Protein AF-A0A7S4GFX6-F1 (afdb_monomer_lite)

Secondary structure (DSSP, 8-state):
-THHHHHHHHHH-HHHHHH-HHHHHHHHHT-TTS-TTT-PPPTTS----GGGGTTHHHHHHHHHHHH-HHHHHHHHTSSSHHHHHHHHHHHHHHHHHHHHHHHHHHHHHHHHHHTT-EETTEE---SSGGGHHHHHHHHHS-HHHHHHHHHHHHHHHHHHHHHHHHHHHHIIIIIIIIIII--

Sequence (183 aa):
GLWVPVAALHKIGMSALFAEPQYLQVLVQQSEVLNADTGTRELGVPSVPWHVLLTGLMLNNVYYWSTNQVIVQRALGSKSLAEGQKGVMMAGAMKIVTPLVLCLPGTLAVLMIKNRVLINGQPFQVQNPDEVYPELIKAVMPVWSLGFFSAVLLGSILSTFNSTLNSAATLFGVELYKIYLNP

Foldseek 3Di:
DLVLLVLLCVLVPVCCVVVPVVLVVCVVCPPQQANNVPRDGDPPPDDDPPVCCVPVVVVVVCCCQVPPQLNVCQLVVDPDVVRSVVVVVVVVVVVVCVCSVPVSQLVSLVSQQVVQRDQPNGGRDDDDSVCSNVSSCVRRDDPVCNVVVVVVVVVVVVVVVVSVVVSVCCCCVPVPCVPPPND

Structure (mmCIF, N/CA/C/O backbone):
data_AF-A0A7S4GFX6-F1
#
_entry.id   AF-A0A7S4GFX6-F1
#
loop_
_atom_site.group_PDB
_atom_site.id
_atom_site.type_symbol
_atom_site.label_atom_id
_atom_site.label_alt_id
_atom_site.label_comp_id
_atom_site.label_asym_id
_atom_site.label_entity_id
_atom_site.label_seq_id
_atom_site.pdbx_PDB_ins_code
_atom_site.Cartn_x
_atom_site.Cartn_y
_atom_site.Cartn_z
_atom_site.occupancy
_atom_site.B_iso_or_equiv
_atom_site.auth_seq_id
_atom_site.auth_comp_id
_atom_site.auth_asym_id
_atom_site.auth_atom_id
_atom_site.pdbx_PDB_model_num
ATOM 1 N N . GLY A 1 1 ? -2.010 -9.076 4.625 1.00 67.69 1 GLY A N 1
ATOM 2 C CA . GLY A 1 1 ? -2.822 -8.046 3.953 1.00 67.69 1 GLY A CA 1
ATOM 3 C C . GLY A 1 1 ? -4.245 -8.079 4.463 1.00 67.69 1 GLY A C 1
ATOM 4 O O . GLY A 1 1 ? -4.525 -7.430 5.455 1.00 67.69 1 GLY A O 1
ATOM 5 N N . LEU A 1 2 ? -5.110 -8.898 3.857 1.00 80.12 2 LEU A N 1
ATOM 6 C CA . LEU A 1 2 ? -6.547 -8.958 4.186 1.00 80.12 2 LEU A CA 1
ATOM 7 C C . LEU A 1 2 ? -6.879 -9.492 5.590 1.00 80.12 2 LEU A C 1
ATOM 9 O O . LEU A 1 2 ? -7.956 -9.221 6.106 1.00 80.12 2 LEU A O 1
ATOM 13 N N . TRP A 1 3 ? -5.953 -10.208 6.231 1.00 83.06 3 TRP A N 1
ATOM 14 C CA . TRP A 1 3 ? -6.151 -10.713 7.591 1.00 83.06 3 TRP A CA 1
ATOM 15 C C . TRP A 1 3 ? -6.291 -9.597 8.639 1.00 83.06 3 TRP A C 1
ATOM 17 O O . TRP A 1 3 ? -7.082 -9.740 9.560 1.00 83.06 3 TRP A O 1
ATOM 27 N N . VAL A 1 4 ? -5.584 -8.470 8.481 1.00 84.56 4 VAL A N 1
ATOM 28 C CA . VAL A 1 4 ? -5.640 -7.344 9.434 1.00 84.56 4 VAL A CA 1
ATOM 29 C C . VAL A 1 4 ? -7.055 -6.745 9.516 1.00 84.56 4 VAL A C 1
ATOM 31 O O . VAL A 1 4 ? -7.586 -6.683 10.625 1.00 84.56 4 VAL A O 1
ATOM 34 N N . PRO A 1 5 ? -7.722 -6.390 8.394 1.00 83.25 5 PRO A N 1
ATOM 35 C CA . PRO A 1 5 ? -9.127 -5.985 8.424 1.00 83.25 5 PRO A CA 1
ATOM 36 C C . PRO A 1 5 ? -10.052 -7.030 9.058 1.00 83.25 5 PRO A C 1
ATOM 38 O O . PRO A 1 5 ? -10.934 -6.679 9.834 1.00 83.25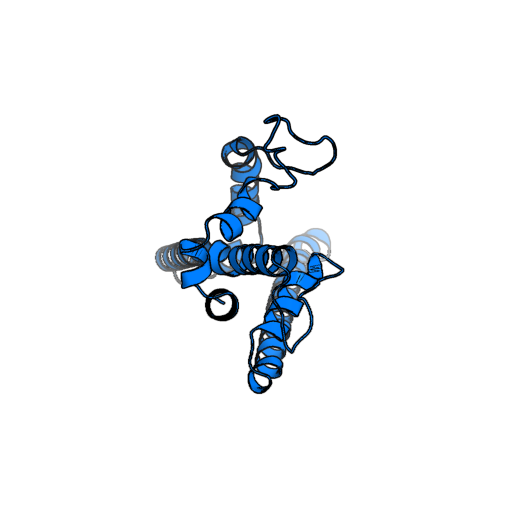 5 PRO A O 1
ATOM 41 N N . VAL A 1 6 ? -9.852 -8.317 8.759 1.00 84.88 6 VAL A N 1
ATOM 42 C CA . VAL A 1 6 ? -10.695 -9.400 9.296 1.00 84.88 6 VAL A CA 1
ATOM 43 C C . VAL A 1 6 ? -10.528 -9.537 10.811 1.00 84.88 6 VAL A C 1
ATOM 45 O O . VAL A 1 6 ? -11.518 -9.643 11.532 1.00 84.88 6 VAL A O 1
ATOM 48 N N . ALA A 1 7 ? -9.293 -9.488 11.311 1.00 83.69 7 ALA A N 1
ATOM 49 C CA . ALA A 1 7 ? -9.000 -9.549 12.739 1.00 83.69 7 ALA A CA 1
ATOM 50 C C . ALA A 1 7 ? -9.546 -8.319 13.482 1.00 83.69 7 ALA A C 1
ATOM 52 O O . ALA A 1 7 ? -10.128 -8.460 14.558 1.00 83.69 7 ALA A O 1
ATOM 53 N N . ALA A 1 8 ? -9.434 -7.130 12.882 1.00 81.94 8 ALA A N 1
ATOM 54 C CA . ALA A 1 8 ? -10.039 -5.907 13.406 1.00 81.94 8 ALA A CA 1
ATOM 55 C C . ALA A 1 8 ? -11.572 -6.015 13.480 1.00 81.94 8 ALA A C 1
ATOM 57 O O . ALA A 1 8 ? -12.156 -5.754 14.529 1.00 81.94 8 ALA A O 1
ATOM 58 N N . LEU A 1 9 ? -12.228 -6.493 12.417 1.00 83.25 9 LEU A N 1
ATOM 59 C CA . LEU A 1 9 ? -13.677 -6.738 12.408 1.00 83.25 9 LEU A CA 1
ATOM 60 C C . LEU A 1 9 ? -14.106 -7.760 13.465 1.00 83.25 9 LEU A C 1
ATOM 62 O O . LEU A 1 9 ? -15.160 -7.607 14.077 1.00 83.25 9 LEU A O 1
ATOM 66 N N . HIS A 1 10 ? -13.294 -8.789 13.707 1.00 82.88 10 HIS A N 1
ATOM 67 C CA . HIS A 1 10 ? -13.574 -9.764 14.756 1.00 82.88 10 HIS A CA 1
ATOM 68 C C . HIS A 1 10 ? -13.500 -9.140 16.158 1.00 82.88 10 HIS A C 1
ATOM 70 O O . HIS A 1 10 ? -14.341 -9.446 16.998 1.00 82.88 10 HIS A O 1
ATOM 76 N N . LYS A 1 11 ? -12.547 -8.228 16.402 1.00 78.94 11 LYS A N 1
ATOM 77 C CA . LYS A 1 11 ? -12.422 -7.487 17.671 1.00 78.94 11 LYS A CA 1
ATOM 78 C C . LYS A 1 11 ? -13.556 -6.486 17.902 1.00 78.94 11 LYS A C 1
ATOM 80 O O . LYS A 1 11 ? -13.974 -6.317 19.040 1.00 78.94 11 LYS A O 1
ATOM 85 N N . ILE A 1 12 ? -14.041 -5.844 16.842 1.00 75.31 12 ILE A N 1
ATOM 86 C CA . ILE A 1 12 ? -15.184 -4.916 16.894 1.00 75.31 12 ILE A CA 1
ATOM 87 C C . ILE A 1 12 ? -16.510 -5.683 17.037 1.00 75.31 12 ILE A C 1
ATOM 89 O O . ILE A 1 12 ? -17.468 -5.168 17.599 1.00 75.31 12 ILE A O 1
ATOM 93 N N . GLY A 1 13 ? -16.558 -6.927 16.556 1.00 75.25 13 GLY A N 1
ATOM 94 C CA . GLY A 1 13 ? -17.783 -7.707 16.448 1.00 75.25 13 GLY A CA 1
ATOM 95 C C . GLY A 1 13 ? -18.514 -7.357 15.156 1.00 75.25 13 GLY A C 1
ATOM 96 O O . GLY A 1 13 ? -19.259 -6.385 15.082 1.00 75.25 13 GLY A O 1
ATOM 97 N N . MET A 1 14 ? -18.332 -8.179 14.119 1.00 71.38 14 MET A N 1
ATOM 98 C CA . MET A 1 14 ? -18.962 -7.966 12.808 1.00 71.38 14 MET A CA 1
ATOM 99 C C . MET A 1 14 ? -20.492 -7.855 12.909 1.00 71.38 14 MET A C 1
ATOM 101 O O . MET A 1 14 ? -21.099 -7.069 12.191 1.00 71.38 14 MET A O 1
ATOM 105 N N . SER A 1 15 ? -21.110 -8.597 13.830 1.00 66.44 15 SER A N 1
ATOM 106 C CA . SER A 1 15 ? -22.544 -8.512 14.112 1.00 66.44 15 SER A CA 1
ATOM 107 C C . SER A 1 15 ? -22.948 -7.173 14.727 1.00 66.44 15 SER A C 1
ATOM 109 O O . SER A 1 15 ? -23.991 -6.655 14.354 1.00 66.44 15 SER A O 1
ATOM 111 N N . ALA A 1 16 ? -22.129 -6.583 15.604 1.00 67.88 16 ALA A N 1
ATOM 112 C CA . ALA A 1 16 ? -22.393 -5.268 16.192 1.00 67.88 16 ALA A CA 1
ATOM 113 C C . ALA A 1 16 ? -22.372 -4.163 15.124 1.00 67.88 16 ALA A C 1
ATOM 115 O O . ALA A 1 16 ? -23.204 -3.263 15.148 1.00 67.88 16 ALA A O 1
ATOM 116 N N . LEU A 1 17 ? -21.505 -4.301 14.114 1.00 69.44 17 LEU A N 1
ATOM 117 C CA . LEU A 1 17 ? -21.408 -3.369 12.988 1.00 69.44 17 LEU A CA 1
ATOM 118 C C . LEU A 1 17 ? -22.718 -3.238 12.188 1.00 69.44 17 LEU A C 1
ATOM 120 O O . LEU A 1 17 ? -23.017 -2.166 11.669 1.00 69.44 17 LEU A O 1
ATOM 124 N N . PHE A 1 18 ? -23.477 -4.334 12.068 1.00 70.75 18 PHE A N 1
ATOM 125 C CA . PHE A 1 18 ? -24.749 -4.377 11.335 1.00 70.75 18 PHE A CA 1
ATOM 126 C C . PHE A 1 18 ? -25.979 -4.312 12.249 1.00 70.75 18 PHE A C 1
ATOM 128 O O . PHE A 1 18 ? -27.048 -3.915 11.793 1.00 70.75 18 PHE A O 1
ATOM 135 N N . ALA A 1 19 ? -25.843 -4.697 13.520 1.00 68.88 19 ALA A N 1
ATOM 136 C CA . ALA A 1 19 ? -26.915 -4.636 14.509 1.00 68.88 19 ALA A CA 1
ATOM 137 C C . ALA A 1 19 ? -27.095 -3.227 15.091 1.00 68.88 19 ALA A C 1
ATOM 139 O O . ALA A 1 19 ? -28.211 -2.861 15.454 1.00 68.88 19 ALA A O 1
ATOM 140 N N . GLU A 1 20 ? -26.025 -2.431 15.152 1.00 69.31 20 GLU A N 1
ATOM 141 C CA . GLU A 1 20 ? -26.041 -1.082 15.712 1.00 69.31 20 GLU A CA 1
ATOM 142 C C . GLU A 1 20 ? -25.682 -0.051 14.630 1.00 69.31 20 GLU A C 1
ATOM 144 O O . GLU A 1 20 ? -24.504 0.225 14.388 1.00 69.31 20 GLU A O 1
ATOM 149 N N . PRO A 1 21 ? -26.685 0.588 13.992 1.00 68.00 21 PRO A N 1
ATOM 150 C CA . PRO A 1 21 ? -26.464 1.596 12.951 1.00 68.00 21 PRO A CA 1
ATOM 151 C C . PRO A 1 21 ? -25.556 2.750 13.396 1.00 68.00 21 PRO A C 1
ATOM 153 O O . PRO A 1 21 ? -24.905 3.380 12.567 1.00 68.00 21 PRO A O 1
ATOM 156 N N . GLN A 1 22 ? -25.487 3.005 14.706 1.00 67.62 22 GLN A N 1
ATOM 157 C CA . GLN A 1 22 ? -24.662 4.038 15.332 1.00 67.62 22 GLN A CA 1
ATOM 158 C C . GLN A 1 22 ? -23.162 3.836 15.072 1.00 67.62 22 GLN A C 1
ATOM 160 O O . GLN A 1 22 ? -22.456 4.821 14.866 1.00 67.62 22 GLN A O 1
ATOM 165 N N . TYR A 1 23 ? -22.679 2.590 14.969 1.00 68.56 23 TYR A N 1
ATOM 166 C CA . TYR A 1 23 ? -21.280 2.319 14.620 1.00 68.56 23 TYR A CA 1
ATOM 167 C C . TYR A 1 23 ? -20.943 2.871 13.229 1.00 68.56 23 TYR A C 1
ATOM 169 O O . TYR A 1 23 ? -19.927 3.535 13.041 1.00 68.56 23 TYR A O 1
ATOM 177 N N . LEU A 1 24 ? -21.810 2.648 12.243 1.00 71.06 24 LEU A N 1
ATOM 178 C CA . LEU A 1 24 ? -21.573 3.096 10.869 1.00 71.06 24 LEU A CA 1
ATOM 179 C C . LEU A 1 24 ? -21.905 4.578 10.657 1.00 71.06 24 LEU A C 1
ATOM 181 O O . LEU A 1 24 ? -21.281 5.225 9.816 1.00 71.06 24 LEU A O 1
ATOM 185 N N . GLN A 1 25 ? -22.832 5.139 11.439 1.00 66.94 25 GLN A N 1
ATOM 186 C CA . GLN A 1 25 ? -23.188 6.562 11.381 1.00 66.94 25 GLN A CA 1
ATOM 187 C C . GLN A 1 25 ? -21.987 7.473 11.643 1.00 66.94 25 GLN A C 1
ATOM 189 O O . GLN A 1 25 ? -21.870 8.515 11.006 1.00 66.94 25 GLN A O 1
ATOM 194 N N . VAL A 1 26 ? -21.039 7.042 12.476 1.00 63.72 26 VAL A N 1
ATOM 195 C CA . VAL A 1 26 ? -19.795 7.772 12.754 1.00 63.72 26 VAL A CA 1
ATOM 196 C C . VAL A 1 26 ? -18.933 7.993 11.498 1.00 63.72 26 VAL A C 1
ATOM 198 O O . VAL A 1 26 ? -18.235 9.005 11.400 1.00 63.72 26 VAL A O 1
ATOM 201 N N . LEU A 1 27 ? -18.991 7.079 10.522 1.00 67.62 27 LEU A N 1
ATOM 202 C CA . LEU A 1 27 ? -18.273 7.207 9.247 1.00 67.62 27 LEU A CA 1
ATOM 203 C C . LEU A 1 27 ? -18.978 8.161 8.269 1.00 67.62 27 LEU A C 1
ATOM 205 O O . LEU A 1 27 ? -18.326 8.729 7.396 1.00 67.62 27 LEU A O 1
ATOM 209 N N . VAL A 1 28 ? -20.294 8.336 8.418 1.00 62.69 28 VAL A N 1
ATOM 210 C CA . VAL A 1 28 ? -21.133 9.176 7.547 1.00 62.69 28 VAL A CA 1
ATOM 211 C C . VAL A 1 28 ? -21.244 10.605 8.083 1.00 62.69 28 VAL A C 1
ATOM 213 O O . VAL A 1 28 ? -21.144 11.555 7.315 1.00 62.69 28 VAL A O 1
ATOM 216 N N . GLN A 1 29 ? -21.420 10.771 9.396 1.00 55.56 29 GLN A N 1
ATOM 217 C CA . GLN A 1 29 ? -21.670 12.069 10.034 1.00 55.56 29 GLN A CA 1
ATOM 218 C C . GLN A 1 29 ? -20.420 12.933 10.206 1.00 55.56 29 GLN A C 1
ATOM 220 O O . GLN A 1 29 ? -20.529 14.147 10.330 1.00 55.56 29 GLN A O 1
ATOM 225 N N . GLN A 1 30 ? -19.233 12.328 10.235 1.00 55.03 30 GLN A N 1
ATOM 226 C CA . GLN A 1 30 ? -17.987 13.046 10.502 1.00 55.03 30 GLN A CA 1
ATOM 227 C C . GLN A 1 30 ? -16.874 12.648 9.537 1.00 55.03 30 GLN A C 1
ATOM 229 O O . GLN A 1 30 ? -15.7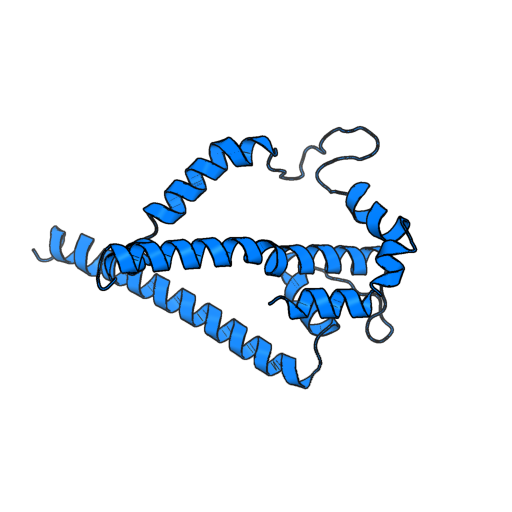27 12.452 9.949 1.00 55.03 30 GLN A O 1
ATOM 234 N N . SER A 1 31 ? -17.190 12.524 8.244 1.00 53.44 31 SER A N 1
ATOM 235 C CA . SER A 1 31 ? -16.125 12.663 7.255 1.00 53.44 31 SER A CA 1
ATOM 236 C C . SER A 1 31 ? -15.582 14.085 7.417 1.00 53.44 31 SER A C 1
ATOM 238 O O . SER A 1 31 ? -16.324 15.040 7.222 1.00 53.44 31 SER A O 1
ATOM 240 N N . GLU A 1 32 ? -14.314 14.247 7.795 1.00 51.69 32 GLU A N 1
ATOM 241 C CA . GLU A 1 32 ? -13.682 15.568 8.005 1.00 51.69 32 GLU A CA 1
ATOM 242 C C . GLU A 1 32 ? -13.774 16.476 6.756 1.00 51.69 32 GLU A C 1
ATOM 244 O O . GLU A 1 32 ? -13.507 17.667 6.796 1.00 51.69 32 GLU A O 1
ATOM 249 N N . VAL A 1 33 ? -14.190 15.912 5.621 1.00 50.62 33 VAL A N 1
ATOM 250 C CA . VAL A 1 33 ? -14.342 16.564 4.323 1.00 50.62 33 VAL A CA 1
ATOM 251 C C . VAL A 1 33 ? -15.758 17.106 4.057 1.00 50.62 33 VAL A C 1
ATOM 253 O O . VAL A 1 33 ? -15.905 18.054 3.279 1.00 50.62 33 VAL A O 1
ATOM 256 N N . LEU A 1 34 ? -16.801 16.515 4.649 1.00 43.59 34 LEU A N 1
ATOM 257 C CA . LEU A 1 34 ? -18.204 16.891 4.431 1.00 43.59 34 LEU A CA 1
ATOM 258 C C . LEU A 1 34 ? -18.890 17.074 5.780 1.00 43.59 34 LEU A C 1
ATOM 260 O O . LEU A 1 34 ? -19.098 16.102 6.506 1.00 43.59 34 LEU A O 1
ATOM 264 N N . ASN A 1 35 ? -19.277 18.312 6.084 1.00 48.56 35 ASN A N 1
ATOM 265 C CA . ASN A 1 35 ? -20.132 18.596 7.223 1.00 48.56 35 ASN A CA 1
ATOM 266 C C . ASN A 1 35 ? -21.528 18.017 6.931 1.00 48.56 35 ASN A C 1
ATOM 268 O O . ASN A 1 35 ? -22.215 18.464 6.007 1.00 48.56 35 ASN A O 1
ATOM 272 N N . ALA A 1 36 ? -21.910 16.975 7.671 1.00 47.88 36 ALA A N 1
ATOM 273 C CA . ALA A 1 36 ? -23.135 16.217 7.428 1.00 47.88 36 ALA A CA 1
ATOM 274 C C . ALA A 1 36 ? -24.418 17.029 7.683 1.00 47.88 36 ALA A C 1
ATOM 276 O O . ALA A 1 36 ? -25.465 16.674 7.144 1.00 47.88 36 ALA A O 1
ATOM 277 N N . ASP A 1 37 ? -24.327 18.133 8.430 1.00 48.78 37 ASP A N 1
ATOM 278 C CA . ASP A 1 37 ? -25.478 18.959 8.803 1.00 48.78 37 ASP A CA 1
ATOM 279 C C . ASP A 1 37 ? -25.742 20.098 7.802 1.00 48.78 37 ASP A C 1
ATOM 281 O O . ASP A 1 37 ? -26.876 20.552 7.654 1.00 48.78 37 ASP A O 1
ATOM 285 N N . THR A 1 38 ? -24.715 20.552 7.076 1.00 47.56 38 THR A N 1
ATOM 286 C CA . THR A 1 38 ? -24.816 21.679 6.127 1.00 47.56 38 THR A CA 1
ATOM 287 C C . THR A 1 38 ? -24.541 21.295 4.674 1.00 47.56 38 THR A C 1
ATOM 289 O O . THR A 1 38 ? -24.801 22.094 3.774 1.00 47.56 38 THR A O 1
ATOM 292 N N . GLY A 1 39 ? -23.981 20.108 4.415 1.00 50.59 39 GLY A N 1
ATOM 293 C CA . GLY A 1 39 ? -23.528 19.695 3.081 1.00 50.59 39 GLY A CA 1
ATOM 294 C C . GLY A 1 39 ? -22.379 20.550 2.527 1.00 50.59 39 GLY A C 1
ATOM 295 O O . GLY A 1 39 ? -22.033 20.437 1.349 1.00 50.59 39 GLY A O 1
ATOM 296 N N . THR A 1 40 ? -21.790 21.421 3.351 1.00 47.44 40 THR A N 1
ATOM 297 C CA . THR A 1 40 ? -20.703 22.325 2.969 1.00 47.44 40 THR A CA 1
ATOM 298 C C . THR A 1 40 ? -19.350 21.746 3.380 1.00 47.44 40 THR A C 1
ATOM 300 O O . THR A 1 40 ? -19.220 21.035 4.376 1.00 47.44 40 THR A O 1
ATOM 303 N N . ARG A 1 41 ? -18.322 22.014 2.568 1.00 53.00 41 ARG A N 1
ATOM 304 C CA . ARG A 1 41 ? -16.945 21.570 2.828 1.00 53.00 41 ARG A CA 1
ATOM 305 C C . ARG A 1 41 ? -16.303 22.511 3.841 1.00 53.00 41 ARG A C 1
ATOM 307 O O . ARG A 1 41 ? -16.387 23.727 3.666 1.00 53.00 41 ARG A O 1
ATOM 314 N N . GLU A 1 42 ? -15.637 21.967 4.853 1.00 56.81 42 GLU A N 1
ATOM 315 C CA . GLU A 1 42 ? -14.833 22.778 5.766 1.00 56.81 42 GLU A CA 1
ATOM 316 C C . GLU A 1 42 ? -13.590 23.317 5.038 1.00 56.81 42 GLU A C 1
ATOM 318 O O . GLU A 1 42 ? -12.793 22.569 4.462 1.00 56.81 42 GLU A O 1
ATOM 323 N N . LEU A 1 43 ? -13.438 24.644 5.025 1.00 46.34 43 LEU A N 1
ATOM 324 C CA . LEU A 1 43 ? -12.265 25.322 4.474 1.00 46.34 43 LEU A CA 1
ATOM 325 C C . LEU A 1 43 ? -11.049 25.016 5.356 1.00 46.34 43 LEU A C 1
ATOM 327 O O . LEU A 1 43 ? -10.958 25.503 6.476 1.00 46.34 43 LEU A O 1
ATOM 331 N N . GLY A 1 44 ? -10.113 24.220 4.835 1.00 52.59 44 GLY A N 1
ATOM 332 C CA . GLY A 1 44 ? -8.870 23.856 5.527 1.00 52.59 44 GLY A CA 1
ATOM 333 C C . GLY A 1 44 ? -8.587 22.356 5.553 1.00 52.59 44 GLY A C 1
ATOM 334 O O . GLY A 1 44 ? -7.438 21.972 5.755 1.00 52.59 44 GLY A O 1
ATOM 335 N N . VAL A 1 45 ? -9.584 21.511 5.265 1.00 56.00 45 VAL A N 1
ATOM 336 C CA . VAL A 1 45 ? -9.384 20.062 5.142 1.00 56.00 45 VAL A CA 1
ATOM 337 C C . VAL A 1 45 ? -9.086 19.720 3.676 1.00 56.00 45 VAL A C 1
ATOM 339 O O . VAL A 1 45 ? -9.972 19.871 2.819 1.00 56.00 45 VAL A O 1
ATOM 342 N N . PRO A 1 46 ? -7.850 19.293 3.335 1.00 52.81 46 PRO A N 1
ATOM 343 C CA . PRO A 1 46 ? -7.492 18.970 1.964 1.00 52.81 46 PRO A CA 1
ATOM 344 C C . PRO A 1 46 ? -8.332 17.785 1.500 1.00 52.81 46 PRO A C 1
ATOM 346 O O . PRO A 1 46 ? -8.140 16.640 1.897 1.00 52.81 46 PRO A O 1
ATOM 349 N N . SER A 1 47 ? -9.295 18.087 0.643 1.00 61.69 47 SER A N 1
ATOM 350 C CA . SER A 1 47 ? -10.213 17.111 0.093 1.00 61.69 47 SER A CA 1
ATOM 351 C C . SER A 1 47 ? -10.141 17.154 -1.417 1.00 61.69 47 SER A C 1
ATOM 353 O O . SER A 1 47 ? -10.326 18.200 -2.043 1.00 61.69 47 SER A O 1
ATOM 355 N N . VAL A 1 48 ? -9.874 16.003 -2.022 1.00 65.38 48 VAL A N 1
ATOM 356 C CA . VAL A 1 48 ? -9.869 15.876 -3.475 1.00 65.38 48 VAL A CA 1
ATOM 357 C C . VAL A 1 48 ? -11.322 15.706 -3.926 1.00 65.38 48 VAL A C 1
ATOM 359 O O . VAL A 1 48 ? -11.957 14.725 -3.537 1.00 65.38 48 VAL A O 1
ATOM 362 N N . PRO A 1 49 ? -11.890 16.644 -4.708 1.00 72.12 49 PRO A N 1
ATOM 363 C CA . PRO A 1 49 ? -13.234 16.476 -5.243 1.00 72.12 49 PRO A CA 1
ATOM 364 C C . PRO A 1 49 ? -13.328 15.191 -6.072 1.00 72.12 49 PRO A C 1
ATOM 366 O O . PRO A 1 49 ? -12.410 14.876 -6.826 1.00 72.12 49 PRO A O 1
ATOM 369 N N . TRP A 1 50 ? -14.452 14.478 -6.003 1.00 75.81 50 TRP A N 1
ATOM 370 C CA . TRP A 1 50 ? -14.584 13.181 -6.677 1.00 75.81 50 TRP A CA 1
ATOM 371 C C . TRP A 1 50 ? -14.360 13.261 -8.200 1.00 75.81 50 TRP A C 1
ATOM 373 O O . TRP A 1 50 ? -13.800 12.346 -8.789 1.00 75.81 50 TRP A O 1
ATOM 383 N N . HIS A 1 51 ? -14.723 14.372 -8.848 1.00 78.00 51 HIS A N 1
ATOM 384 C CA . HIS A 1 51 ? -14.509 14.561 -10.286 1.00 78.00 51 HIS A CA 1
ATOM 385 C C . HIS A 1 51 ? -13.020 14.676 -10.656 1.00 78.00 51 HIS A C 1
ATOM 387 O O . HIS A 1 51 ? -12.641 14.332 -11.774 1.00 78.00 51 HIS A O 1
ATOM 393 N N . VAL A 1 52 ? -12.154 15.088 -9.720 1.00 82.00 52 VAL A N 1
ATOM 394 C CA . VAL A 1 52 ? -10.694 15.117 -9.920 1.00 82.00 52 VAL A CA 1
ATOM 395 C C . VAL A 1 52 ? -10.122 13.704 -10.062 1.00 82.00 52 VAL A C 1
ATOM 397 O O . VAL A 1 52 ? -9.096 13.536 -10.723 1.00 82.00 52 VAL A O 1
ATOM 400 N N . LEU A 1 53 ? -10.813 12.680 -9.537 1.00 79.12 53 LEU A N 1
ATOM 401 C CA . LEU A 1 53 ? -10.473 11.272 -9.777 1.00 79.12 53 LEU A CA 1
ATOM 402 C C . LEU A 1 53 ? -10.462 10.947 -11.281 1.00 79.12 53 LEU A C 1
ATOM 404 O O . LEU A 1 53 ? -9.598 10.203 -11.738 1.00 79.12 53 LEU A O 1
ATOM 408 N N . LEU A 1 54 ? -11.398 11.526 -12.042 1.00 81.56 54 LEU A N 1
ATOM 409 C CA . LEU A 1 54 ? -11.584 11.258 -13.472 1.00 81.56 54 LEU A CA 1
ATOM 410 C C . LEU A 1 54 ? -10.774 12.186 -14.382 1.00 81.56 54 LEU A C 1
ATOM 412 O O . LEU A 1 54 ? -10.577 11.864 -15.548 1.00 81.56 54 LEU A O 1
ATOM 416 N N . THR A 1 55 ? -10.304 13.327 -13.874 1.00 85.44 55 THR A N 1
ATOM 417 C CA . THR A 1 55 ? -9.552 14.310 -14.664 1.00 85.44 55 THR A CA 1
ATOM 418 C C . THR A 1 55 ? -8.064 14.282 -14.312 1.00 85.44 55 THR A C 1
ATOM 420 O O . THR A 1 55 ? -7.282 13.571 -14.941 1.00 85.44 55 THR A O 1
ATOM 423 N N . GLY A 1 56 ? -7.654 15.021 -13.279 1.00 85.44 56 GLY A N 1
ATOM 424 C CA . GLY A 1 56 ? -6.247 15.190 -12.913 1.00 85.44 56 GLY A CA 1
ATOM 425 C C . GLY A 1 56 ? -5.586 13.897 -12.435 1.00 85.44 56 GLY A C 1
ATOM 426 O O . GLY A 1 56 ? -4.454 13.597 -12.815 1.00 85.44 56 GLY A O 1
ATOM 427 N N . LEU A 1 57 ? -6.296 13.085 -11.649 1.00 87.00 57 LEU A N 1
ATOM 428 C CA . LEU A 1 57 ? -5.748 11.823 -11.149 1.00 87.00 57 LEU A CA 1
ATOM 429 C C . LEU A 1 57 ? -5.648 10.750 -12.230 1.00 87.00 57 LEU A C 1
ATOM 431 O O . LEU A 1 57 ? -4.746 9.917 -12.149 1.00 87.00 57 LEU A O 1
ATOM 435 N N . MET A 1 58 ? -6.506 10.775 -13.253 1.00 88.38 58 MET A N 1
ATOM 436 C CA . MET A 1 58 ? -6.366 9.880 -14.402 1.00 88.38 58 MET A CA 1
ATOM 437 C C . MET A 1 58 ? -5.041 10.152 -15.125 1.00 88.38 58 MET A C 1
ATOM 439 O O . MET A 1 58 ? -4.257 9.226 -15.332 1.00 88.38 58 MET A O 1
ATOM 443 N N . LEU A 1 59 ? -4.749 11.422 -15.429 1.00 90.44 59 LEU A N 1
ATOM 444 C CA . LEU A 1 59 ? -3.487 11.824 -16.059 1.00 90.44 59 LEU A CA 1
ATOM 445 C C . LEU A 1 59 ? -2.278 11.480 -15.183 1.00 90.44 59 LEU A C 1
ATOM 447 O O . LEU A 1 59 ? -1.300 10.926 -15.682 1.00 90.44 59 LEU A O 1
ATOM 451 N N . ASN A 1 60 ? -2.366 11.729 -13.874 1.00 90.19 60 ASN A N 1
ATOM 452 C CA . ASN A 1 60 ? -1.311 11.359 -12.933 1.00 90.19 60 ASN A CA 1
ATOM 453 C C . ASN A 1 60 ? -1.050 9.843 -12.914 1.00 90.19 60 ASN A C 1
ATOM 455 O O . ASN A 1 60 ? 0.100 9.417 -12.862 1.00 90.19 60 ASN A O 1
ATOM 459 N N . ASN A 1 61 ? -2.099 9.018 -12.992 1.00 90.38 61 ASN A N 1
ATOM 460 C CA . ASN A 1 61 ? -1.942 7.567 -13.082 1.00 90.38 61 ASN A CA 1
ATOM 461 C C . ASN A 1 61 ? -1.267 7.164 -14.397 1.00 90.38 61 ASN A C 1
ATOM 463 O O . ASN A 1 61 ? -0.304 6.404 -14.364 1.00 90.38 61 ASN A O 1
ATOM 467 N N . VAL A 1 62 ? -1.720 7.684 -15.542 1.00 91.50 62 VAL A N 1
ATOM 468 C CA . VAL A 1 62 ? -1.087 7.386 -16.840 1.00 91.50 62 VAL A CA 1
ATOM 469 C C . VAL A 1 62 ? 0.391 7.767 -16.819 1.00 91.50 62 VAL A C 1
ATOM 471 O O . VAL A 1 62 ? 1.223 6.950 -17.212 1.00 91.50 62 VAL A O 1
ATOM 474 N N . TYR A 1 63 ? 0.722 8.953 -16.301 1.00 93.12 63 TYR A N 1
ATOM 475 C CA . TYR A 1 63 ? 2.102 9.381 -16.097 1.00 93.12 63 TYR A CA 1
ATOM 476 C C . TYR A 1 63 ? 2.859 8.376 -15.223 1.00 93.12 63 TYR A C 1
ATOM 478 O O . TYR A 1 63 ? 3.804 7.757 -15.700 1.00 93.12 63 TYR A O 1
ATOM 486 N N . TYR A 1 64 ? 2.401 8.128 -13.995 1.00 91.44 64 TYR A N 1
ATOM 487 C CA . TYR A 1 64 ? 3.082 7.242 -13.052 1.00 91.44 64 TYR A CA 1
ATOM 488 C C . TYR A 1 64 ? 3.343 5.843 -13.630 1.00 91.44 64 TYR A C 1
ATOM 490 O O . TYR A 1 64 ? 4.441 5.313 -13.488 1.00 91.44 64 TYR A O 1
ATOM 498 N N . TRP A 1 65 ? 2.361 5.236 -14.298 1.00 90.81 65 TRP A N 1
ATOM 499 C CA . TRP A 1 65 ? 2.490 3.873 -14.821 1.00 90.81 65 TRP A CA 1
ATOM 500 C C . TRP A 1 65 ? 3.292 3.785 -16.125 1.00 90.81 65 TRP A C 1
ATOM 502 O O . TRP A 1 65 ? 3.851 2.725 -16.404 1.00 90.81 65 TRP A O 1
ATOM 512 N N . SER A 1 66 ? 3.376 4.873 -16.896 1.00 90.94 66 SER A N 1
ATOM 513 C CA . SER A 1 66 ? 4.050 4.885 -18.205 1.00 90.94 66 SER A CA 1
ATOM 514 C C . SER A 1 66 ? 5.459 5.476 -18.165 1.00 90.94 66 SER A C 1
ATOM 516 O O . SER A 1 66 ? 6.239 5.209 -19.072 1.00 90.94 66 SER A O 1
ATOM 518 N N . THR A 1 67 ? 5.796 6.280 -17.152 1.00 89.25 67 THR A N 1
ATOM 519 C CA . THR A 1 67 ? 7.095 6.977 -17.064 1.00 89.25 67 THR A CA 1
ATOM 520 C C . THR A 1 67 ? 7.960 6.509 -15.900 1.00 89.25 67 THR A C 1
ATOM 522 O O . THR A 1 67 ? 9.149 6.821 -15.851 1.00 89.25 67 THR A O 1
ATOM 525 N N . ASN A 1 68 ? 7.411 5.736 -14.959 1.00 88.06 68 ASN A N 1
ATOM 526 C CA . ASN A 1 68 ? 8.203 5.203 -13.861 1.00 88.06 68 ASN A CA 1
ATOM 527 C C . ASN A 1 68 ? 9.148 4.109 -14.361 1.00 88.06 68 ASN A C 1
ATOM 529 O O . ASN A 1 68 ? 8.728 3.005 -14.722 1.00 88.06 68 ASN A O 1
ATOM 533 N N . GLN A 1 69 ? 10.442 4.411 -14.291 1.00 81.75 69 GLN A N 1
ATOM 534 C CA . GLN A 1 69 ? 11.494 3.564 -14.828 1.00 81.75 69 GLN A CA 1
ATOM 535 C C . GLN A 1 69 ? 11.509 2.152 -14.225 1.00 81.75 69 GLN A C 1
ATOM 537 O O . GLN A 1 69 ? 11.745 1.188 -14.948 1.00 81.75 69 GLN A O 1
ATOM 542 N N . VAL A 1 70 ? 11.168 1.984 -12.942 1.00 86.00 70 VAL A N 1
ATOM 543 C CA . VAL A 1 70 ? 11.089 0.654 -12.307 1.00 86.00 70 VAL A CA 1
ATOM 544 C C . VAL A 1 70 ? 9.992 -0.198 -12.958 1.00 86.00 70 VAL A C 1
ATOM 546 O O . VAL A 1 70 ? 10.165 -1.402 -13.157 1.00 86.00 70 VAL A O 1
ATOM 549 N N . ILE A 1 71 ? 8.848 0.411 -13.277 1.00 89.12 71 ILE A N 1
ATOM 550 C CA . ILE A 1 71 ? 7.687 -0.282 -13.848 1.00 89.12 71 ILE A CA 1
ATOM 551 C C . ILE A 1 71 ? 7.940 -0.595 -15.323 1.00 89.12 71 ILE A C 1
ATOM 553 O O . ILE A 1 71 ? 7.798 -1.746 -15.742 1.00 89.12 71 ILE A O 1
ATOM 557 N N . VAL A 1 72 ? 8.363 0.410 -16.092 1.00 89.81 72 VAL A N 1
ATOM 558 C CA . VAL A 1 72 ? 8.613 0.284 -17.534 1.00 89.81 72 VAL A CA 1
ATOM 559 C C . VAL A 1 72 ? 9.700 -0.753 -17.809 1.00 89.81 72 VAL A C 1
ATOM 561 O O . VAL A 1 72 ? 9.504 -1.633 -18.646 1.00 89.81 72 VAL A O 1
ATOM 564 N N . GLN A 1 73 ? 10.802 -0.741 -17.052 1.00 87.44 73 GLN A N 1
ATOM 565 C CA . GLN A 1 73 ? 11.877 -1.726 -17.217 1.00 87.44 73 GLN A CA 1
ATOM 566 C C . GLN A 1 73 ? 11.412 -3.160 -16.939 1.00 87.44 73 GLN A C 1
ATOM 568 O O . GLN A 1 73 ? 11.835 -4.082 -17.633 1.00 87.44 73 GLN A O 1
ATOM 573 N N . ARG A 1 74 ? 10.511 -3.374 -15.971 1.00 88.75 74 ARG A N 1
ATOM 574 C CA . ARG A 1 74 ? 9.943 -4.708 -15.700 1.00 88.75 74 ARG A CA 1
ATOM 575 C C . ARG A 1 74 ? 9.021 -5.187 -16.821 1.00 88.75 74 ARG A C 1
ATOM 577 O O . ARG A 1 74 ? 9.003 -6.380 -17.109 1.00 88.75 74 ARG A O 1
ATOM 584 N N . ALA A 1 75 ? 8.279 -4.281 -17.456 1.00 89.94 75 ALA A N 1
ATOM 585 C CA . ALA A 1 75 ? 7.438 -4.619 -18.602 1.00 89.94 75 ALA A CA 1
ATOM 586 C C . ALA A 1 75 ? 8.279 -4.928 -19.857 1.00 89.94 75 ALA A C 1
ATOM 588 O O . ALA A 1 75 ? 8.049 -5.942 -20.519 1.00 89.94 75 ALA A O 1
ATOM 589 N N . LEU A 1 76 ? 9.283 -4.095 -20.154 1.00 89.94 76 LEU A N 1
ATOM 590 C CA . LEU A 1 76 ? 10.163 -4.252 -21.320 1.00 89.94 76 LEU A CA 1
ATOM 591 C C . LEU A 1 76 ? 11.176 -5.394 -21.166 1.00 89.94 76 LEU A C 1
ATOM 593 O O . LEU A 1 76 ? 11.557 -6.004 -22.157 1.00 89.94 76 LEU A O 1
ATOM 597 N N . GLY A 1 77 ? 11.571 -5.729 -19.935 1.00 89.75 77 GLY A N 1
ATOM 598 C CA . GLY A 1 77 ? 12.441 -6.869 -19.626 1.00 89.75 77 GLY A CA 1
ATOM 599 C C . GLY A 1 77 ? 11.743 -8.233 -19.677 1.00 89.75 77 GLY A C 1
ATOM 600 O O . GLY A 1 77 ? 12.324 -9.239 -19.268 1.00 89.75 77 GLY A O 1
ATOM 601 N N . SER A 1 78 ? 10.486 -8.286 -20.125 1.00 91.50 78 SER A N 1
ATOM 602 C CA . SER A 1 78 ? 9.736 -9.533 -20.279 1.00 91.50 78 SER A CA 1
ATOM 603 C C . SER A 1 78 ? 10.228 -10.355 -21.478 1.00 91.50 78 SER A C 1
ATOM 605 O O . SER A 1 78 ? 10.782 -9.832 -22.441 1.00 91.50 78 SER A O 1
ATOM 607 N N . LYS A 1 79 ? 10.015 -11.679 -21.436 1.00 92.19 79 LYS A N 1
ATOM 608 C CA . LYS A 1 79 ? 10.483 -12.606 -22.489 1.00 92.19 79 LYS A CA 1
ATOM 609 C C . LYS A 1 79 ? 9.841 -12.352 -23.858 1.00 92.19 79 LYS A C 1
ATOM 611 O O . LYS A 1 79 ? 10.417 -12.703 -24.880 1.00 92.19 79 LYS A O 1
ATOM 616 N N . SER A 1 80 ? 8.619 -11.826 -23.874 1.00 95.19 80 SER A N 1
ATOM 617 C CA . SER A 1 80 ? 7.880 -11.457 -25.082 1.00 95.19 80 SER A CA 1
ATOM 618 C C . SER A 1 80 ? 6.829 -10.405 -24.738 1.00 95.19 80 SER A C 1
ATOM 620 O O . SER A 1 80 ? 6.401 -10.317 -23.586 1.00 95.19 80 SER A O 1
ATOM 622 N N . LEU A 1 81 ? 6.348 -9.667 -25.743 1.00 92.38 81 LEU A N 1
ATOM 623 C CA . LEU A 1 81 ? 5.278 -8.680 -25.564 1.00 92.38 81 LEU A CA 1
ATOM 624 C C . LEU A 1 81 ? 4.033 -9.287 -24.896 1.00 92.38 81 LEU A C 1
ATOM 626 O O . LEU A 1 81 ? 3.464 -8.681 -23.991 1.00 92.38 81 LEU A O 1
ATOM 630 N N . ALA A 1 82 ? 3.647 -10.502 -25.299 1.00 94.88 82 ALA A N 1
ATOM 631 C CA . ALA A 1 82 ? 2.497 -11.198 -24.731 1.00 94.88 82 ALA A CA 1
ATOM 632 C C . ALA A 1 82 ? 2.685 -11.504 -23.233 1.00 94.88 82 ALA A C 1
ATOM 634 O O . ALA A 1 82 ? 1.752 -11.347 -22.446 1.00 94.88 82 ALA A O 1
ATOM 635 N N . GLU A 1 83 ? 3.892 -11.898 -22.814 1.00 94.62 83 GLU A N 1
ATOM 636 C CA . GLU A 1 83 ? 4.200 -12.137 -21.397 1.00 94.62 83 GLU A CA 1
ATOM 637 C C . GLU A 1 83 ? 4.270 -10.829 -20.595 1.00 94.62 83 GLU A C 1
ATOM 639 O O . GLU A 1 83 ? 3.768 -10.770 -19.471 1.00 94.62 83 GLU A O 1
ATOM 644 N N . GLY A 1 84 ? 4.802 -9.755 -21.187 1.00 93.12 84 GLY A N 1
ATOM 645 C CA . GLY A 1 84 ? 4.771 -8.417 -20.593 1.00 93.12 84 GLY A CA 1
ATOM 646 C C . GLY A 1 84 ? 3.343 -7.924 -20.345 1.00 93.12 84 GLY A C 1
ATOM 647 O O . GLY A 1 84 ? 3.022 -7.488 -19.239 1.00 93.12 84 GLY A O 1
ATOM 648 N N . GLN A 1 85 ? 2.452 -8.071 -21.330 1.00 94.06 85 GLN A N 1
ATOM 649 C CA . GLN A 1 85 ? 1.037 -7.703 -21.204 1.00 94.06 85 GLN A CA 1
ATOM 650 C C . GLN A 1 85 ? 0.324 -8.507 -20.111 1.00 94.06 85 GLN A C 1
ATOM 652 O O . GLN A 1 85 ? -0.371 -7.917 -19.283 1.00 94.06 85 GLN A O 1
ATOM 657 N N . LYS A 1 86 ? 0.533 -9.831 -20.046 1.00 94.81 86 LYS A N 1
ATOM 658 C CA . LYS A 1 86 ? -0.007 -10.668 -18.958 1.00 94.81 86 LYS A CA 1
ATOM 659 C C . LYS A 1 86 ? 0.485 -10.201 -17.587 1.00 94.81 86 LYS A C 1
ATOM 661 O O . LYS A 1 86 ? -0.316 -10.103 -16.658 1.00 94.81 86 LYS A O 1
ATOM 666 N N . GLY A 1 87 ? 1.773 -9.873 -17.469 1.00 93.31 87 GLY A N 1
ATOM 667 C CA . GLY A 1 87 ? 2.359 -9.340 -16.239 1.00 93.31 87 GLY A CA 1
ATOM 668 C C . GLY A 1 87 ? 1.709 -8.025 -15.800 1.00 93.31 87 GLY A C 1
ATOM 669 O O . GLY A 1 87 ? 1.326 -7.884 -14.637 1.00 93.31 87 GLY A O 1
ATOM 670 N N . VAL A 1 88 ? 1.512 -7.090 -16.734 1.00 92.75 88 VAL A N 1
ATOM 671 C CA . VAL A 1 88 ? 0.842 -5.806 -16.464 1.00 92.75 88 VAL A CA 1
ATOM 672 C C . VAL A 1 88 ? -0.631 -6.009 -16.093 1.00 92.75 88 VAL A C 1
ATOM 674 O O . VAL A 1 88 ? -1.090 -5.412 -15.119 1.00 92.75 88 VAL A O 1
ATOM 677 N N . MET A 1 89 ? -1.368 -6.887 -16.786 1.00 94.19 89 MET A N 1
ATOM 678 C CA . MET A 1 89 ? -2.758 -7.206 -16.423 1.00 94.19 89 MET A CA 1
ATOM 679 C C . MET A 1 89 ? -2.859 -7.818 -15.022 1.00 94.19 89 MET A C 1
ATOM 681 O O . MET A 1 89 ? -3.729 -7.429 -14.245 1.00 94.19 89 MET A O 1
ATOM 685 N N . MET A 1 90 ? -1.952 -8.735 -14.669 1.00 94.19 90 MET A N 1
ATOM 686 C CA . MET A 1 90 ? -1.906 -9.333 -13.333 1.00 94.19 90 MET A CA 1
ATOM 687 C C . MET A 1 90 ? -1.607 -8.283 -12.254 1.00 94.19 90 MET A C 1
ATOM 689 O O . MET A 1 90 ? -2.252 -8.264 -11.204 1.00 94.19 90 MET A O 1
ATOM 693 N N . ALA A 1 91 ? -0.670 -7.367 -12.514 1.00 92.12 91 ALA A N 1
ATOM 694 C CA . ALA A 1 91 ? -0.392 -6.244 -11.620 1.00 92.12 91 ALA A CA 1
ATOM 695 C C . ALA A 1 91 ? -1.623 -5.334 -11.442 1.00 92.12 91 ALA A C 1
ATOM 697 O O . ALA A 1 91 ? -1.943 -4.948 -10.314 1.00 92.12 91 ALA A O 1
ATOM 698 N N . GLY A 1 92 ? -2.346 -5.048 -12.529 1.00 92.38 92 GLY A N 1
ATOM 699 C CA . GLY A 1 92 ? -3.608 -4.308 -12.502 1.00 92.38 92 GLY A CA 1
ATOM 700 C C . GLY A 1 92 ? -4.685 -5.007 -11.666 1.00 92.38 92 GLY A C 1
ATOM 701 O O . GLY A 1 92 ? -5.297 -4.378 -10.805 1.00 92.38 92 GLY A O 1
ATOM 702 N N . ALA A 1 93 ? -4.857 -6.320 -11.834 1.00 93.44 93 ALA A N 1
ATOM 703 C CA . ALA A 1 93 ? -5.802 -7.105 -11.040 1.00 93.44 93 ALA A CA 1
ATOM 704 C C . ALA A 1 93 ? -5.467 -7.064 -9.536 1.00 93.44 93 ALA A C 1
ATOM 706 O O . ALA A 1 93 ? -6.347 -6.836 -8.706 1.00 93.44 93 ALA A O 1
ATOM 707 N N . MET A 1 94 ? -4.187 -7.192 -9.168 1.00 90.75 94 MET A N 1
ATOM 708 C CA . MET A 1 94 ? -3.752 -7.070 -7.769 1.00 90.75 94 MET A CA 1
ATOM 709 C C . MET A 1 94 ? -3.985 -5.664 -7.190 1.00 90.75 94 MET A C 1
ATOM 711 O O . MET A 1 94 ? -4.279 -5.520 -5.997 1.00 90.75 94 MET A O 1
ATOM 715 N N . LYS A 1 95 ? -3.911 -4.612 -8.016 1.00 89.88 95 LYS A N 1
ATOM 716 C CA . LYS A 1 95 ? -4.202 -3.236 -7.585 1.00 89.88 95 LYS A CA 1
ATOM 717 C C . LYS A 1 95 ? -5.660 -3.036 -7.169 1.00 89.88 95 LYS A C 1
ATOM 719 O O . LYS A 1 95 ? -5.892 -2.252 -6.254 1.00 89.88 95 LYS A O 1
ATOM 724 N N . ILE A 1 96 ? -6.612 -3.790 -7.722 1.00 90.38 96 ILE A N 1
ATOM 725 C CA . ILE A 1 96 ? -8.033 -3.732 -7.318 1.00 90.38 96 ILE A CA 1
ATOM 726 C C . ILE A 1 96 ? -8.219 -4.158 -5.853 1.00 90.38 96 ILE A C 1
ATOM 728 O O . ILE A 1 96 ? -9.036 -3.591 -5.135 1.00 90.38 96 ILE A O 1
ATOM 732 N N . VAL A 1 97 ? -7.421 -5.116 -5.372 1.00 88.88 97 VAL A N 1
ATOM 733 C CA . VAL A 1 97 ? -7.475 -5.595 -3.977 1.00 88.88 97 VAL A CA 1
ATOM 734 C C . VAL A 1 97 ? -6.767 -4.632 -3.013 1.00 88.88 97 VAL A C 1
ATOM 736 O O . VAL A 1 97 ? -7.005 -4.654 -1.807 1.00 88.88 97 VAL A O 1
ATOM 739 N N . THR A 1 98 ? -5.902 -3.752 -3.522 1.00 88.31 98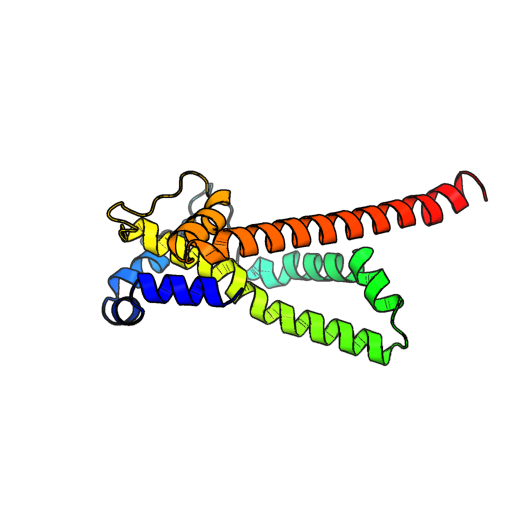 THR A N 1
ATOM 740 C CA . THR A 1 98 ? -5.045 -2.887 -2.696 1.00 88.31 98 THR A CA 1
ATOM 741 C C . THR A 1 98 ? -5.829 -1.942 -1.770 1.00 88.31 98 THR A C 1
ATOM 743 O O . THR A 1 98 ? -5.481 -1.891 -0.589 1.00 88.31 98 THR A O 1
ATOM 746 N N . PRO A 1 99 ? -6.904 -1.252 -2.207 1.00 85.44 99 PRO A N 1
ATOM 747 C CA . PRO A 1 99 ? -7.729 -0.441 -1.310 1.00 85.44 99 PRO A CA 1
ATOM 748 C C . PRO A 1 99 ? -8.320 -1.234 -0.140 1.00 85.44 99 PRO A C 1
ATOM 750 O O . PRO A 1 99 ? -8.383 -0.726 0.974 1.00 85.44 99 PRO A O 1
ATOM 753 N N . LEU A 1 100 ? -8.683 -2.505 -0.343 1.00 85.56 100 LEU A N 1
ATOM 754 C CA . LEU A 1 100 ? -9.198 -3.349 0.741 1.00 85.56 100 LEU A C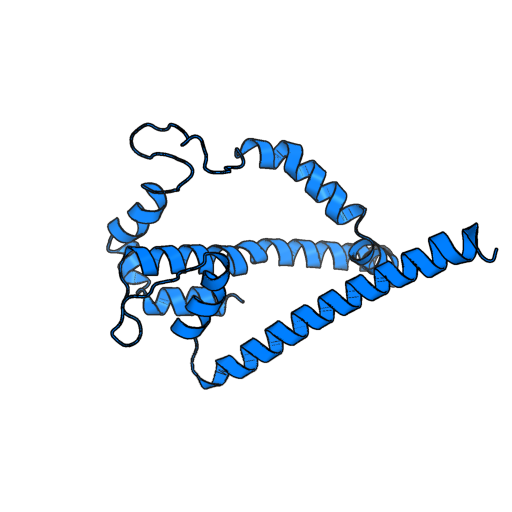A 1
ATOM 755 C C . LEU A 1 100 ? -8.125 -3.644 1.794 1.00 85.56 100 LEU A C 1
ATOM 757 O O . LEU A 1 100 ? -8.424 -3.797 2.972 1.00 85.56 100 LEU A O 1
ATOM 761 N N . VAL A 1 101 ? -6.862 -3.728 1.381 1.00 85.00 101 VAL A N 1
ATOM 762 C CA . VAL A 1 101 ? -5.745 -4.008 2.288 1.00 85.00 101 VAL A CA 1
ATOM 763 C C . VAL A 1 101 ? -5.223 -2.744 2.967 1.00 85.00 101 VAL A C 1
ATOM 765 O O . VAL A 1 101 ? -4.743 -2.845 4.089 1.00 85.00 101 VAL A O 1
ATOM 768 N N . LEU A 1 102 ? -5.299 -1.580 2.316 1.00 84.12 102 LEU A N 1
ATOM 769 C CA . LEU A 1 102 ? -4.724 -0.333 2.833 1.00 84.12 102 LEU A CA 1
ATOM 770 C C . LEU A 1 102 ? -5.760 0.601 3.466 1.00 84.12 102 LEU A C 1
ATOM 772 O O . LEU A 1 102 ? -5.507 1.149 4.534 1.00 84.12 102 LEU A O 1
ATOM 776 N N . CYS A 1 103 ? -6.927 0.772 2.845 1.00 84.38 103 CYS A N 1
ATOM 777 C CA . CYS A 1 103 ? -7.937 1.722 3.312 1.00 84.38 103 CYS A CA 1
ATOM 778 C C . CYS A 1 103 ? -8.804 1.131 4.428 1.00 84.38 103 CYS A C 1
ATOM 780 O O . CYS A 1 103 ? -9.019 1.799 5.435 1.00 84.38 103 CYS A O 1
ATOM 782 N N . LEU A 1 104 ? -9.255 -0.128 4.295 1.00 84.50 104 LEU A N 1
ATOM 783 C CA . LEU A 1 104 ? -10.131 -0.742 5.306 1.00 84.50 104 LEU A CA 1
ATOM 784 C C . LEU A 1 104 ? -9.526 -0.763 6.718 1.00 84.50 104 LEU A C 1
ATOM 786 O O . LEU A 1 104 ? -10.251 -0.416 7.647 1.00 84.50 104 LEU A O 1
ATOM 790 N N . PRO A 1 105 ? -8.242 -1.119 6.935 1.00 85.38 105 PRO A N 1
ATOM 791 C CA . PRO A 1 105 ? -7.652 -1.053 8.270 1.00 85.38 105 PRO A CA 1
ATOM 792 C C . PRO A 1 105 ? -7.714 0.354 8.866 1.00 85.38 105 PRO A C 1
ATOM 794 O O . PRO A 1 105 ? -8.093 0.502 10.020 1.00 85.38 105 PRO A O 1
ATOM 797 N N . GLY A 1 106 ? -7.410 1.388 8.076 1.00 83.38 106 GLY A N 1
ATOM 798 C CA . GLY A 1 106 ? -7.494 2.777 8.531 1.00 83.38 106 GLY A CA 1
ATOM 799 C C . GLY A 1 106 ? -8.916 3.158 8.944 1.00 83.38 106 GLY A C 1
ATOM 800 O O . GLY A 1 106 ? -9.123 3.688 10.033 1.00 83.38 106 GLY A O 1
ATOM 801 N N . THR A 1 107 ? -9.914 2.807 8.128 1.00 82.56 107 THR A N 1
ATOM 802 C CA . THR A 1 107 ? -11.328 3.050 8.453 1.00 82.56 107 THR A CA 1
ATOM 803 C C . THR A 1 107 ? -11.758 2.322 9.730 1.00 82.56 107 THR A C 1
ATOM 805 O O . THR A 1 107 ? -12.434 2.905 10.576 1.00 82.56 107 THR A O 1
ATOM 808 N N . LEU A 1 108 ? -11.338 1.066 9.907 1.00 84.31 108 LEU A N 1
ATOM 809 C CA . LEU A 1 108 ? -11.646 0.281 11.105 1.00 84.31 108 LEU A CA 1
ATOM 810 C C . LEU A 1 108 ? -10.944 0.831 12.350 1.00 84.31 108 LEU A C 1
ATOM 812 O O . LEU A 1 108 ? -11.549 0.862 13.416 1.00 84.31 108 LEU A O 1
ATOM 816 N N . ALA A 1 109 ? -9.711 1.315 12.226 1.00 84.50 109 ALA A N 1
ATOM 817 C CA . ALA A 1 109 ? -9.014 1.960 13.330 1.00 84.50 109 ALA A CA 1
ATOM 818 C C . ALA A 1 109 ? -9.733 3.240 13.783 1.00 84.50 109 ALA A C 1
ATOM 820 O O . ALA A 1 109 ? -9.951 3.417 14.979 1.00 84.50 109 ALA A O 1
ATOM 821 N N . VAL A 1 110 ? -10.181 4.089 12.850 1.00 80.69 110 VAL A N 1
ATOM 822 C CA . VAL A 1 110 ? -10.991 5.279 13.177 1.00 80.69 110 VAL A CA 1
ATOM 823 C C . VAL A 1 110 ? -12.281 4.878 13.894 1.00 80.69 110 VAL A C 1
ATOM 825 O O . VAL A 1 110 ? -12.644 5.486 14.902 1.00 80.69 110 VAL A O 1
ATOM 828 N N . LEU A 1 111 ? -12.944 3.822 13.421 1.00 81.56 111 LEU A N 1
ATOM 829 C CA . LEU A 1 111 ? -14.140 3.285 14.060 1.00 81.56 111 LEU A CA 1
ATOM 830 C C . LEU A 1 111 ? -13.861 2.807 15.497 1.00 81.56 111 LEU A C 1
ATOM 832 O O . LEU A 1 111 ? -14.654 3.073 16.399 1.00 81.56 111 LEU A O 1
ATOM 836 N N . MET A 1 112 ? -12.730 2.136 15.727 1.00 83.38 112 MET A N 1
ATOM 837 C CA . MET A 1 112 ? -12.316 1.676 17.057 1.00 83.38 112 MET A CA 1
ATOM 838 C C . MET A 1 112 ? -12.014 2.836 18.009 1.00 83.38 112 MET A C 1
ATOM 840 O O . MET A 1 112 ? -12.438 2.788 19.163 1.00 83.38 112 MET A O 1
ATOM 844 N N . ILE A 1 113 ? -11.331 3.880 17.526 1.00 83.75 113 ILE A N 1
ATOM 845 C CA . ILE A 1 113 ? -11.024 5.087 18.310 1.00 83.75 113 ILE A CA 1
ATOM 846 C C . ILE A 1 113 ? -12.323 5.785 18.721 1.00 83.75 113 ILE A C 1
ATOM 848 O O . ILE A 1 113 ? -12.541 6.068 19.901 1.00 83.75 113 ILE A O 1
ATOM 852 N N . LYS A 1 114 ? -13.215 6.034 17.756 1.00 79.94 114 LYS A N 1
ATOM 853 C CA . LYS A 1 114 ? -14.437 6.810 17.997 1.00 79.94 114 LYS A CA 1
ATOM 854 C C . LYS A 1 114 ? -15.449 6.071 18.877 1.00 79.94 114 LYS A C 1
ATOM 856 O O . LYS A 1 114 ? -16.046 6.696 19.748 1.00 79.94 114 LYS A O 1
ATOM 861 N N . ASN A 1 115 ? -15.567 4.749 18.737 1.00 78.94 115 ASN A N 1
ATOM 862 C CA . ASN A 1 115 ? -16.420 3.926 19.605 1.00 78.94 115 ASN A CA 1
ATOM 863 C C . ASN A 1 115 ? -15.739 3.507 20.922 1.00 78.94 115 ASN A C 1
ATOM 865 O O . ASN A 1 115 ? -16.303 2.715 21.674 1.00 78.94 115 ASN A O 1
ATOM 869 N N . ARG A 1 116 ? -14.533 4.022 21.219 1.00 80.06 116 ARG A N 1
ATOM 870 C CA . ARG A 1 116 ? -13.756 3.721 22.438 1.00 80.06 116 ARG A CA 1
ATOM 871 C C . ARG A 1 116 ? -13.603 2.219 22.700 1.00 80.06 116 ARG A C 1
ATOM 873 O O . ARG A 1 116 ? -13.682 1.766 23.844 1.00 80.06 116 ARG A O 1
ATOM 880 N N . VAL A 1 117 ? -13.369 1.452 21.636 1.00 81.19 117 VAL A N 1
ATOM 881 C CA . VAL A 1 117 ? -13.180 0.001 21.722 1.00 81.19 117 VAL A CA 1
ATOM 882 C C . VAL A 1 117 ? -11.999 -0.296 22.646 1.00 81.19 117 VAL A C 1
ATOM 884 O O . VAL A 1 117 ? -10.916 0.272 22.493 1.00 81.19 117 VAL A O 1
ATOM 887 N N . LEU A 1 118 ? -12.215 -1.184 23.618 1.00 82.81 118 LEU A N 1
ATOM 888 C CA . LEU A 1 118 ? -11.209 -1.540 24.612 1.00 82.81 118 LEU A CA 1
ATOM 889 C C . LEU A 1 118 ? -10.274 -2.627 24.074 1.00 82.81 118 LEU A C 1
ATOM 891 O O . LEU A 1 118 ? -10.705 -3.727 23.729 1.00 82.81 118 LEU A O 1
ATOM 895 N N . ILE A 1 119 ? -8.977 -2.340 24.073 1.00 82.56 119 ILE A N 1
ATOM 896 C CA . ILE A 1 119 ? -7.900 -3.283 23.778 1.00 82.56 119 ILE A CA 1
ATOM 897 C C . ILE A 1 119 ? -7.110 -3.486 25.066 1.00 82.56 119 ILE A C 1
ATOM 899 O O . ILE A 1 119 ? -6.575 -2.539 25.634 1.00 82.56 119 ILE A O 1
ATOM 903 N N . ASN A 1 120 ? -7.072 -4.724 25.565 1.00 80.25 120 ASN A N 1
ATOM 904 C CA . ASN A 1 120 ? -6.405 -5.078 26.826 1.00 80.25 120 ASN A CA 1
ATOM 905 C C . ASN A 1 120 ? -6.839 -4.201 28.024 1.00 80.25 120 ASN A C 1
ATOM 907 O O . ASN A 1 120 ? -6.036 -3.876 28.892 1.00 80.25 120 ASN A O 1
ATOM 911 N N . GLY A 1 121 ? -8.117 -3.803 28.061 1.00 80.81 121 GLY A N 1
ATOM 912 C CA . GLY A 1 121 ? -8.688 -2.984 29.136 1.00 80.81 121 GLY A CA 1
ATOM 913 C C . GLY A 1 121 ? -8.436 -1.477 29.018 1.00 80.81 121 GLY A C 1
ATOM 914 O O . GLY A 1 121 ? -8.791 -0.750 29.941 1.00 80.81 121 GLY A O 1
ATOM 915 N N . GLN A 1 122 ? -7.853 -0.996 27.916 1.00 84.31 122 GLN A N 1
ATOM 916 C CA . GLN A 1 122 ? -7.639 0.431 27.641 1.00 84.31 122 GLN A CA 1
ATOM 917 C C . GLN A 1 122 ? -8.312 0.838 26.322 1.00 84.31 122 GLN A C 1
ATOM 919 O O . GLN A 1 122 ? -8.361 0.025 25.398 1.00 84.31 122 GLN A O 1
ATOM 924 N N . PRO A 1 123 ? -8.844 2.067 26.196 1.00 85.06 123 PRO A N 1
ATOM 925 C CA . PRO A 1 123 ? -9.424 2.531 24.940 1.00 85.06 123 PRO A CA 1
ATOM 926 C C . PRO A 1 123 ? -8.346 2.630 23.859 1.00 85.06 123 PRO A C 1
ATOM 928 O O . PRO A 1 123 ? -7.268 3.174 24.096 1.00 85.06 123 PRO A O 1
ATOM 931 N N . PHE A 1 124 ? -8.644 2.123 22.664 1.00 86.62 124 PHE A N 1
ATOM 932 C CA . PHE A 1 124 ? -7.755 2.261 21.517 1.00 86.62 124 PHE A CA 1
ATOM 933 C C . PHE A 1 124 ? -7.639 3.739 21.120 1.00 86.62 124 PHE A C 1
ATOM 935 O O . PHE A 1 124 ? -8.632 4.381 20.779 1.00 86.62 124 PHE A O 1
ATOM 942 N N . GLN A 1 125 ? -6.426 4.282 21.190 1.00 85.9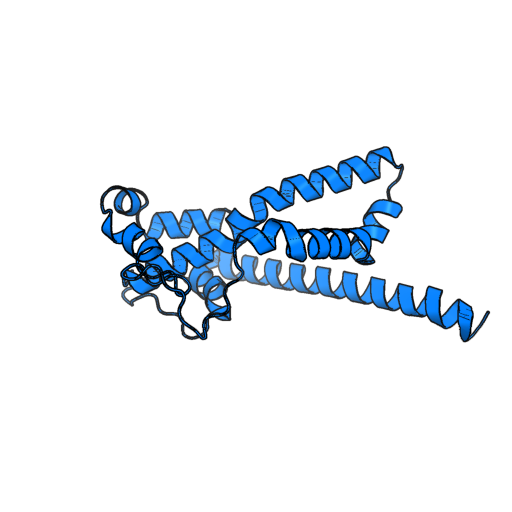4 125 GLN A N 1
ATOM 943 C CA . GLN A 1 125 ? -6.116 5.665 20.842 1.00 85.94 125 GLN A CA 1
ATOM 944 C C . GLN A 1 125 ? -4.811 5.707 20.056 1.00 85.94 125 GLN A C 1
ATOM 946 O O . GLN A 1 125 ? -3.889 4.942 20.330 1.00 85.94 125 GLN A O 1
ATOM 951 N N . VAL A 1 126 ? -4.739 6.619 19.092 1.00 85.69 126 VAL A N 1
ATOM 952 C CA . VAL A 1 126 ? -3.560 6.835 18.254 1.00 85.69 126 VAL A CA 1
ATOM 953 C C . VAL A 1 126 ? -3.270 8.331 18.241 1.00 85.69 126 VAL A C 1
ATOM 955 O O . VAL A 1 126 ? -4.186 9.125 18.041 1.00 85.69 126 VAL A O 1
ATOM 958 N N . GLN A 1 127 ? -2.014 8.708 18.485 1.00 80.62 127 GLN A N 1
ATOM 959 C CA . GLN A 1 127 ? -1.603 10.116 18.543 1.00 80.62 127 GLN A CA 1
ATOM 960 C C . GLN A 1 127 ? -1.346 10.682 17.144 1.00 80.62 127 GLN A C 1
ATOM 962 O O . GLN A 1 127 ? -1.824 11.766 16.823 1.00 80.62 127 GLN A O 1
ATOM 967 N N . ASN A 1 128 ? -0.633 9.925 16.304 1.00 81.31 128 ASN A N 1
ATOM 968 C CA . ASN A 1 128 ? -0.249 10.344 14.959 1.00 81.31 128 ASN A CA 1
ATOM 969 C C . ASN A 1 128 ? -1.012 9.547 13.887 1.00 81.31 128 ASN A C 1
ATOM 971 O O . ASN A 1 128 ? -1.008 8.315 13.935 1.00 81.31 128 ASN A O 1
ATOM 975 N N . PRO A 1 129 ? -1.602 10.200 12.867 1.00 77.44 129 PRO A N 1
ATOM 976 C CA . PRO A 1 129 ? -2.282 9.505 11.769 1.00 77.44 129 PRO A CA 1
ATOM 977 C C . PRO A 1 129 ? -1.412 8.458 11.051 1.00 77.44 129 PRO A C 1
ATOM 979 O O . PRO A 1 129 ? -1.912 7.406 10.653 1.00 77.44 129 PRO A O 1
ATOM 982 N N . ASP A 1 130 ? -0.102 8.696 10.948 1.00 81.19 130 ASP A N 1
ATOM 983 C CA . ASP A 1 130 ? 0.846 7.775 10.303 1.00 81.19 130 ASP A CA 1
ATOM 984 C C . ASP A 1 130 ? 1.082 6.480 11.107 1.00 81.19 130 ASP A C 1
ATOM 986 O O . ASP A 1 130 ? 1.496 5.456 10.559 1.00 81.19 130 ASP A O 1
ATOM 990 N N . GLU A 1 131 ? 0.773 6.488 12.406 1.00 86.19 131 GLU A N 1
ATOM 991 C CA . GLU A 1 131 ? 0.933 5.341 13.309 1.00 86.19 131 GLU A CA 1
ATOM 992 C C . GLU A 1 131 ? -0.319 4.459 13.383 1.00 86.19 131 GLU A C 1
ATOM 994 O O . GLU A 1 131 ? -0.274 3.367 13.954 1.00 86.19 131 GLU A O 1
ATOM 999 N N . VAL A 1 132 ? -1.424 4.874 12.757 1.00 87.50 132 VAL A N 1
ATOM 1000 C CA . VAL A 1 132 ? -2.717 4.173 12.811 1.00 87.50 132 VAL A CA 1
ATOM 1001 C C . VAL A 1 132 ? -2.590 2.711 12.392 1.00 87.50 132 VAL A C 1
ATOM 1003 O O . VAL A 1 132 ? -3.121 1.819 13.055 1.00 87.50 132 VAL A O 1
ATOM 1006 N N . TYR A 1 133 ? -1.872 2.446 11.300 1.00 86.81 133 TYR A N 1
ATOM 1007 C CA . TYR A 1 133 ? -1.719 1.086 10.791 1.00 86.81 133 TYR A CA 1
ATOM 1008 C C . TYR A 1 133 ? -0.823 0.211 11.693 1.00 86.81 133 TYR A C 1
ATOM 1010 O O . TYR A 1 133 ? -1.261 -0.884 12.060 1.00 86.81 133 TYR A O 1
ATOM 1018 N N . PRO A 1 134 ? 0.380 0.658 12.116 1.00 88.19 134 PRO A N 1
ATOM 1019 C CA . PRO A 1 134 ? 1.177 -0.041 13.128 1.00 88.19 134 PRO A CA 1
ATOM 1020 C C . PRO A 1 134 ? 0.445 -0.313 14.450 1.00 88.19 134 PRO A C 1
ATOM 1022 O O . PRO A 1 134 ? 0.522 -1.432 14.963 1.00 88.19 134 PRO A O 1
ATOM 1025 N N . GLU A 1 135 ? -0.272 0.669 14.999 1.00 89.50 135 GLU A N 1
ATOM 1026 C CA . GLU A 1 135 ? -0.981 0.520 16.276 1.00 89.50 135 GLU A CA 1
ATOM 1027 C C . GLU A 1 135 ? -2.167 -0.439 16.163 1.00 89.50 135 GLU A C 1
ATOM 1029 O O . GLU A 1 135 ? -2.348 -1.316 17.013 1.00 89.50 135 GLU A O 1
ATOM 1034 N N . LEU A 1 136 ? -2.924 -0.370 15.063 1.00 89.38 136 LEU A N 1
ATOM 1035 C CA . LEU A 1 136 ? -3.980 -1.343 14.796 1.00 89.38 136 LEU A CA 1
ATOM 1036 C C . LEU A 1 136 ? -3.411 -2.765 14.717 1.00 89.38 136 LEU A C 1
ATOM 1038 O O . LEU A 1 136 ? -3.987 -3.701 15.265 1.00 89.38 136 LEU A O 1
ATOM 1042 N N . ILE A 1 137 ? -2.262 -2.932 14.066 1.00 89.56 137 ILE A N 1
ATOM 1043 C CA . ILE A 1 137 ? -1.581 -4.221 13.952 1.00 89.56 137 ILE A CA 1
ATOM 1044 C C . ILE A 1 137 ? -1.213 -4.790 15.321 1.00 89.56 137 ILE A C 1
ATOM 1046 O O . ILE A 1 137 ? -1.511 -5.956 15.584 1.00 89.56 137 ILE A O 1
ATOM 1050 N N . LYS A 1 138 ? -0.636 -3.978 16.210 1.00 88.81 138 LYS A N 1
ATOM 1051 C CA . LYS A 1 138 ? -0.337 -4.397 17.587 1.00 88.81 138 LYS A CA 1
ATOM 1052 C C . LYS A 1 138 ? -1.600 -4.810 18.347 1.00 88.81 138 LYS A C 1
ATOM 1054 O O . LYS A 1 138 ? -1.551 -5.757 19.127 1.00 88.81 138 LYS A O 1
ATOM 1059 N N . ALA A 1 139 ? -2.721 -4.132 18.100 1.00 87.81 139 ALA A N 1
ATOM 1060 C CA . ALA A 1 139 ? -3.990 -4.407 18.768 1.00 87.81 139 ALA A CA 1
ATOM 1061 C C . ALA A 1 139 ? -4.671 -5.710 18.303 1.00 87.81 139 ALA A C 1
ATOM 1063 O O . ALA A 1 139 ? -5.350 -6.368 19.097 1.00 87.81 139 ALA A O 1
ATOM 1064 N N . VAL A 1 140 ? -4.523 -6.085 17.026 1.00 87.94 140 VAL A N 1
ATOM 1065 C CA . VAL A 1 140 ? -5.267 -7.215 16.433 1.00 87.94 140 VAL A CA 1
ATOM 1066 C C . VAL A 1 140 ? -4.437 -8.484 16.246 1.00 87.94 140 VAL A C 1
ATOM 1068 O O . VAL A 1 140 ? -5.008 -9.572 16.175 1.00 87.94 140 VAL A O 1
ATOM 1071 N N . MET A 1 141 ? -3.109 -8.376 16.156 1.00 87.50 141 MET A N 1
ATOM 1072 C CA . MET A 1 141 ? -2.231 -9.522 15.908 1.00 87.50 141 MET A CA 1
ATOM 1073 C C . MET A 1 141 ? -1.868 -10.279 17.188 1.00 87.50 141 MET A C 1
ATOM 1075 O O . MET A 1 141 ? -1.661 -9.666 18.235 1.00 87.50 141 MET A O 1
ATOM 1079 N N . PRO A 1 142 ? -1.691 -11.609 17.114 1.00 87.94 142 PRO A N 1
ATOM 1080 C CA . PRO A 1 142 ? -1.077 -12.352 18.200 1.00 87.94 142 PRO A CA 1
ATOM 1081 C C . PRO A 1 142 ? 0.420 -12.023 18.322 1.00 87.94 142 PRO A C 1
ATOM 1083 O O . PRO A 1 142 ? 1.114 -11.787 17.334 1.00 87.94 142 PRO A O 1
ATOM 1086 N N . VAL A 1 143 ? 0.942 -12.062 19.551 1.00 87.88 143 VAL A N 1
ATOM 1087 C CA . VAL A 1 143 ? 2.311 -11.614 19.878 1.00 87.88 143 VAL A CA 1
ATOM 1088 C C . VAL A 1 143 ? 3.385 -12.310 19.030 1.00 87.88 143 VAL A C 1
ATOM 1090 O O . VAL A 1 143 ? 4.326 -11.667 18.571 1.00 87.88 143 VAL A O 1
ATOM 1093 N N . TRP A 1 144 ? 3.222 -13.607 18.756 1.00 88.19 144 TRP A N 1
ATOM 1094 C CA . TRP A 1 144 ? 4.186 -14.396 17.984 1.00 88.19 144 TRP A CA 1
ATOM 1095 C C . TRP A 1 144 ? 4.314 -13.950 16.517 1.00 88.19 144 TRP A C 1
ATOM 1097 O O . TRP A 1 144 ? 5.383 -14.100 15.928 1.00 88.19 144 TRP A O 1
ATOM 1107 N N . SER A 1 145 ? 3.264 -13.376 15.915 1.00 90.75 145 SER A N 1
ATOM 1108 C CA . SER A 1 145 ? 3.291 -12.949 14.509 1.00 90.75 145 SER A CA 1
ATOM 1109 C C . SER A 1 145 ? 3.789 -11.517 14.323 1.00 90.75 145 SER A C 1
ATOM 1111 O O . SER A 1 145 ? 4.064 -11.117 13.191 1.00 90.75 145 SER A O 1
ATOM 1113 N N . LEU A 1 146 ? 3.930 -10.741 15.403 1.00 89.75 146 LEU A N 1
ATOM 1114 C CA . LEU A 1 146 ? 4.399 -9.353 15.335 1.00 89.75 146 LEU A CA 1
ATOM 1115 C C . LEU A 1 146 ? 5.829 -9.265 14.794 1.00 89.75 146 LEU A C 1
ATOM 1117 O O . LEU A 1 146 ? 6.096 -8.464 13.904 1.00 89.75 146 LEU A O 1
ATOM 1121 N N . GLY A 1 147 ? 6.732 -10.130 15.269 1.00 91.00 147 GLY A N 1
ATOM 1122 C CA . GLY A 1 147 ? 8.112 -10.180 14.774 1.00 91.00 147 GLY A CA 1
ATOM 1123 C C . GLY A 1 147 ? 8.188 -10.556 13.291 1.00 91.00 147 GLY A C 1
ATOM 1124 O O . GLY A 1 147 ? 8.901 -9.912 12.523 1.00 91.00 147 GLY A O 1
ATOM 1125 N N . PHE A 1 148 ? 7.387 -11.540 12.869 1.00 91.56 148 PHE A N 1
ATOM 1126 C CA . PHE A 1 148 ? 7.272 -11.924 11.461 1.00 91.56 148 PHE A CA 1
ATOM 1127 C C . PHE A 1 148 ? 6.760 -10.765 10.599 1.00 91.56 148 PHE A C 1
ATOM 1129 O O . PHE A 1 148 ? 7.331 -10.473 9.550 1.00 91.56 148 PHE A O 1
ATOM 1136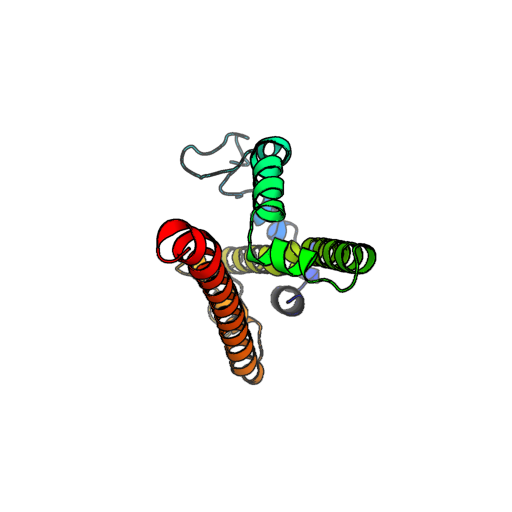 N N . PHE A 1 149 ? 5.718 -10.066 11.052 1.00 90.31 149 PHE A N 1
ATOM 1137 C CA . PHE A 1 149 ? 5.190 -8.908 10.341 1.00 90.31 149 PHE A CA 1
ATOM 1138 C C . PHE A 1 149 ? 6.237 -7.799 10.189 1.00 90.31 149 PHE A C 1
ATOM 1140 O O . PHE A 1 149 ? 6.427 -7.291 9.083 1.00 90.31 149 PHE A O 1
ATOM 1147 N N . SER A 1 150 ? 6.955 -7.464 11.265 1.00 90.19 150 SER A N 1
ATOM 1148 C CA . SER A 1 150 ? 8.035 -6.473 11.229 1.00 90.19 150 SER A CA 1
ATOM 1149 C C . SER A 1 150 ? 9.139 -6.867 10.245 1.00 90.19 150 SER A C 1
ATOM 1151 O O . SER A 1 150 ? 9.604 -6.023 9.480 1.00 90.19 150 SER A O 1
ATOM 1153 N N . ALA A 1 151 ? 9.513 -8.149 10.196 1.00 93.62 151 ALA A N 1
ATOM 1154 C CA . ALA A 1 151 ? 10.488 -8.653 9.230 1.00 93.62 151 ALA A CA 1
ATOM 1155 C C . ALA A 1 151 ? 9.995 -8.513 7.778 1.00 93.62 151 ALA A C 1
ATOM 1157 O O . ALA A 1 151 ? 10.740 -8.043 6.918 1.00 93.62 151 ALA A O 1
ATOM 1158 N N . VAL A 1 152 ? 8.731 -8.856 7.503 1.00 92.19 152 VAL A N 1
ATOM 1159 C CA . VAL A 1 152 ? 8.120 -8.690 6.171 1.00 92.19 152 VAL A CA 1
ATOM 1160 C C . VAL A 1 152 ? 8.056 -7.215 5.764 1.00 92.19 152 VAL A C 1
ATOM 1162 O O . VAL A 1 152 ? 8.347 -6.887 4.611 1.00 92.19 152 VAL A O 1
ATOM 1165 N N . LEU A 1 153 ? 7.706 -6.319 6.690 1.00 91.38 153 LEU A N 1
ATOM 1166 C CA . LEU A 1 153 ? 7.654 -4.877 6.445 1.00 91.38 153 LEU A CA 1
ATOM 1167 C C . LEU A 1 153 ? 9.043 -4.330 6.090 1.00 91.38 153 LEU A C 1
ATOM 1169 O O . LEU A 1 153 ? 9.201 -3.700 5.045 1.00 91.38 153 LEU A O 1
ATOM 1173 N N . LEU A 1 154 ? 10.056 -4.634 6.907 1.00 94.00 154 LEU A N 1
ATOM 1174 C CA . LEU A 1 154 ? 11.439 -4.230 6.645 1.00 94.00 154 LEU A CA 1
ATOM 1175 C C . LEU A 1 154 ? 11.955 -4.798 5.319 1.00 94.00 154 LEU A C 1
ATOM 1177 O O . LEU A 1 154 ? 12.530 -4.061 4.519 1.00 94.00 154 LEU A O 1
ATOM 1181 N N . GLY A 1 155 ? 11.689 -6.076 5.040 1.00 95.94 155 GLY A N 1
ATOM 1182 C CA . GLY A 1 155 ? 12.047 -6.702 3.766 1.00 95.94 155 GLY A CA 1
ATOM 1183 C C . GLY A 1 155 ? 11.390 -6.014 2.566 1.00 95.94 155 GLY A C 1
ATOM 1184 O O . GLY A 1 155 ? 12.044 -5.777 1.550 1.00 95.94 155 GLY A O 1
ATOM 1185 N N . SER A 1 156 ? 10.121 -5.619 2.693 1.00 91.38 156 SER A N 1
ATOM 1186 C CA . SER A 1 156 ? 9.388 -4.899 1.642 1.00 91.38 156 SER A CA 1
ATOM 1187 C C . SER A 1 156 ? 9.955 -3.495 1.396 1.00 91.38 156 SER A C 1
ATOM 1189 O O . SER A 1 156 ? 10.083 -3.069 0.242 1.00 91.38 156 SER A O 1
ATOM 1191 N N . ILE A 1 157 ? 10.345 -2.792 2.466 1.00 93.69 157 ILE A N 1
ATOM 1192 C CA . ILE A 1 157 ? 11.001 -1.478 2.387 1.00 93.69 157 ILE A CA 1
ATOM 1193 C C . ILE A 1 157 ? 12.349 -1.613 1.674 1.00 93.69 157 ILE A C 1
ATOM 1195 O O . ILE A 1 157 ? 12.587 -0.914 0.689 1.00 93.69 157 ILE A O 1
ATOM 1199 N N . LEU A 1 158 ? 13.192 -2.559 2.099 1.00 95.56 158 LEU A N 1
ATOM 1200 C CA . LEU A 1 158 ? 14.500 -2.806 1.484 1.00 95.56 158 LEU A CA 1
ATOM 1201 C C . LEU A 1 158 ? 14.377 -3.223 0.013 1.00 95.56 158 LEU A C 1
ATOM 1203 O O . LEU A 1 158 ? 15.136 -2.746 -0.827 1.00 95.56 158 LEU A O 1
ATOM 1207 N N . SER A 1 159 ? 13.387 -4.047 -0.337 1.00 92.44 159 SER A N 1
ATOM 1208 C CA . SER A 1 159 ? 13.120 -4.426 -1.730 1.00 92.44 159 SER A CA 1
ATOM 1209 C C . SER A 1 159 ? 12.766 -3.219 -2.607 1.00 92.44 159 SER A C 1
ATOM 1211 O O . SER A 1 159 ? 13.200 -3.132 -3.761 1.00 92.44 159 SER A O 1
ATOM 1213 N N . THR A 1 160 ? 11.959 -2.294 -2.082 1.00 90.12 160 THR A N 1
ATOM 1214 C CA . THR A 1 160 ? 11.573 -1.072 -2.804 1.00 90.12 160 THR A CA 1
ATOM 1215 C C . THR A 1 160 ? 12.766 -0.134 -2.935 1.00 90.12 160 THR A C 1
ATOM 1217 O O . THR A 1 160 ? 13.056 0.335 -4.032 1.00 90.12 160 THR A O 1
ATOM 1220 N N . PHE A 1 161 ? 13.510 0.058 -1.846 1.00 93.38 161 PHE A N 1
ATOM 1221 C CA . PHE A 1 161 ? 14.725 0.864 -1.815 1.00 93.38 161 PHE A CA 1
ATOM 1222 C C . PHE A 1 161 ? 15.761 0.381 -2.838 1.00 93.38 161 PHE A C 1
ATOM 1224 O O . PHE A 1 161 ? 16.225 1.167 -3.662 1.00 93.38 161 PHE A O 1
ATOM 1231 N N . ASN A 1 162 ? 16.037 -0.925 -2.871 1.00 92.31 162 ASN A N 1
ATOM 1232 C CA . ASN A 1 162 ? 16.956 -1.529 -3.837 1.00 92.31 162 ASN A CA 1
ATOM 1233 C C . ASN A 1 162 ? 16.483 -1.348 -5.286 1.00 92.31 162 ASN A C 1
ATOM 1235 O O . ASN A 1 162 ? 17.295 -1.080 -6.170 1.00 92.31 162 ASN A O 1
ATOM 1239 N N . SER A 1 163 ? 15.175 -1.457 -5.540 1.00 87.50 163 SER A N 1
ATOM 1240 C CA . SER A 1 163 ? 14.616 -1.236 -6.882 1.00 87.50 163 SER A CA 1
ATOM 1241 C C . SER A 1 163 ? 14.802 0.216 -7.336 1.00 87.50 163 SER A C 1
ATOM 1243 O O . SER A 1 163 ? 15.231 0.452 -8.464 1.00 87.50 163 SER A O 1
ATOM 1245 N N . THR A 1 164 ? 14.536 1.182 -6.453 1.00 88.94 164 THR A N 1
ATOM 1246 C CA . THR A 1 164 ? 14.723 2.612 -6.738 1.00 88.94 164 THR A CA 1
ATOM 1247 C C . THR A 1 164 ? 16.193 2.953 -6.963 1.00 88.94 164 THR A C 1
ATOM 1249 O O . THR A 1 164 ? 16.512 3.637 -7.935 1.00 88.94 164 THR A O 1
ATOM 1252 N N . LEU A 1 165 ? 17.097 2.437 -6.121 1.00 93.19 165 LEU A N 1
ATOM 1253 C CA . LEU A 1 165 ? 18.540 2.614 -6.300 1.00 93.19 165 LEU A CA 1
ATOM 1254 C C . LEU A 1 165 ? 19.022 2.053 -7.638 1.00 93.19 165 LEU A C 1
ATOM 1256 O O . LEU A 1 165 ? 19.773 2.722 -8.342 1.00 93.19 165 LEU A O 1
ATOM 1260 N N . ASN A 1 166 ? 18.561 0.861 -8.023 1.00 91.62 166 ASN A N 1
ATOM 1261 C CA . ASN A 1 166 ? 18.924 0.265 -9.306 1.00 91.62 166 ASN A CA 1
ATOM 1262 C C . ASN A 1 166 ? 18.448 1.113 -10.498 1.00 91.62 166 ASN A C 1
ATOM 1264 O O . ASN A 1 166 ? 19.195 1.318 -11.459 1.00 91.62 166 ASN A O 1
ATOM 1268 N N . SER A 1 167 ? 17.226 1.649 -10.440 1.00 88.62 167 SER A N 1
ATOM 1269 C CA . SER A 1 167 ? 16.726 2.539 -11.492 1.00 88.62 167 SER A CA 1
ATOM 1270 C C . SER A 1 167 ? 17.486 3.867 -11.541 1.00 88.62 167 SER A C 1
ATOM 1272 O O . SER A 1 167 ? 17.815 4.315 -12.637 1.00 88.62 167 SER A O 1
ATOM 1274 N N . ALA A 1 168 ? 17.841 4.453 -10.393 1.00 90.50 168 ALA A N 1
ATOM 1275 C CA . ALA A 1 168 ? 18.668 5.661 -10.336 1.00 90.50 168 ALA A CA 1
ATOM 1276 C C . ALA A 1 168 ? 20.084 5.419 -10.892 1.00 90.50 168 ALA A C 1
ATOM 1278 O O . ALA A 1 168 ? 20.586 6.222 -11.677 1.00 90.50 168 ALA A O 1
ATOM 1279 N N . ALA A 1 169 ? 20.703 4.285 -10.549 1.00 91.12 169 ALA A N 1
ATOM 1280 C CA . ALA A 1 169 ? 22.011 3.893 -11.068 1.00 91.12 169 ALA A CA 1
ATOM 1281 C C . ALA A 1 169 ? 21.982 3.653 -12.584 1.00 91.12 169 ALA A C 1
ATOM 1283 O O . ALA A 1 169 ? 22.911 4.049 -13.282 1.00 91.12 169 ALA A O 1
ATOM 1284 N N . THR A 1 170 ? 20.907 3.055 -13.108 1.00 88.62 170 THR A N 1
ATOM 1285 C CA . THR A 1 170 ? 20.736 2.853 -14.557 1.00 88.62 170 THR A CA 1
ATOM 1286 C C . THR A 1 170 ? 20.565 4.183 -15.285 1.00 88.62 170 THR A C 1
ATOM 1288 O O . THR A 1 170 ? 21.234 4.408 -16.291 1.00 88.62 170 THR A O 1
ATOM 1291 N N . LEU A 1 171 ? 19.718 5.073 -14.754 1.00 88.12 171 LEU A N 1
ATOM 1292 C CA . LEU A 1 171 ? 19.523 6.420 -15.292 1.00 88.12 171 LEU A CA 1
ATOM 1293 C C . LEU A 1 171 ? 20.861 7.169 -15.355 1.00 88.12 171 LEU A C 1
ATOM 1295 O O . LEU A 1 171 ? 21.251 7.668 -16.405 1.00 88.12 171 LEU A O 1
ATOM 1299 N N . PHE A 1 172 ? 21.615 7.177 -14.256 1.00 91.50 172 PHE A N 1
ATOM 1300 C CA . PHE A 1 172 ? 22.914 7.838 -14.223 1.00 91.50 172 PHE A CA 1
ATOM 1301 C C . PHE A 1 172 ? 23.938 7.170 -15.152 1.00 91.50 172 PHE A C 1
ATOM 1303 O O . PHE A 1 172 ? 24.582 7.845 -15.947 1.00 91.50 172 PHE A O 1
ATOM 1310 N N . GLY A 1 173 ? 24.098 5.849 -15.079 1.00 91.50 173 GLY A N 1
ATOM 1311 C CA . GLY A 1 173 ? 25.143 5.134 -15.811 1.00 91.50 173 GLY A CA 1
ATOM 1312 C C . GLY A 1 173 ? 24.926 5.103 -17.325 1.00 91.50 173 GLY A C 1
ATOM 1313 O O . GLY A 1 173 ? 25.882 5.237 -18.087 1.00 91.50 173 GLY A O 1
ATOM 1314 N N . VAL A 1 174 ? 23.683 4.923 -17.772 1.00 88.19 174 VAL A N 1
ATOM 1315 C CA . VAL A 1 174 ? 23.360 4.793 -19.200 1.00 88.19 174 VAL A CA 1
ATOM 1316 C C . VAL A 1 174 ? 23.009 6.140 -19.814 1.00 88.19 174 VAL A C 1
ATOM 1318 O O . VAL A 1 174 ? 23.527 6.452 -20.880 1.00 88.19 174 VAL A O 1
ATOM 1321 N N . GLU A 1 175 ? 22.163 6.938 -19.162 1.00 86.88 175 GLU A N 1
ATOM 1322 C CA . GLU A 1 175 ? 21.622 8.153 -19.786 1.00 86.88 175 GLU A CA 1
ATOM 1323 C C . GLU A 1 175 ? 22.473 9.399 -19.523 1.00 86.88 175 GLU A C 1
ATOM 1325 O O . GLU A 1 175 ? 22.490 10.304 -20.350 1.00 86.88 175 GLU A O 1
ATOM 1330 N N . LEU A 1 176 ? 23.223 9.456 -18.416 1.00 90.25 176 LEU A N 1
ATOM 1331 C CA . LEU A 1 176 ? 24.116 10.587 -18.136 1.00 90.25 176 LEU A CA 1
ATOM 1332 C C . LEU A 1 176 ? 25.574 10.261 -18.459 1.00 90.25 176 LEU A C 1
ATOM 1334 O O . LEU A 1 176 ? 26.208 10.946 -19.260 1.00 90.25 176 LEU A O 1
ATOM 1338 N N . TYR A 1 177 ? 26.113 9.204 -17.857 1.00 91.44 177 TYR A N 1
ATOM 1339 C CA . TYR A 1 177 ? 27.541 8.911 -17.907 1.00 91.44 177 TYR A CA 1
ATOM 1340 C C . TYR A 1 177 ? 28.006 8.510 -19.309 1.00 91.44 177 TYR A C 1
ATOM 1342 O O . TYR A 1 177 ? 28.893 9.161 -19.856 1.00 91.44 177 TYR A O 1
ATOM 1350 N N . LYS A 1 178 ? 27.376 7.498 -19.920 1.00 89.94 178 LYS A N 1
ATOM 1351 C CA . LYS A 1 178 ? 27.729 7.052 -21.279 1.00 89.94 178 LYS A CA 1
ATOM 1352 C C . LYS A 1 178 ? 27.437 8.074 -22.372 1.00 89.94 178 LYS A C 1
ATOM 1354 O O . LYS A 1 178 ? 28.036 7.993 -23.422 1.00 89.94 178 LYS A O 1
ATOM 1359 N N . ILE A 1 179 ? 26.494 8.992 -22.179 1.00 90.81 179 ILE A N 1
ATOM 1360 C CA . ILE A 1 179 ? 26.133 9.943 -23.241 1.00 90.81 179 ILE A CA 1
ATOM 1361 C C . ILE A 1 179 ? 26.977 11.217 -23.143 1.00 90.81 179 ILE A C 1
ATOM 1363 O O . ILE A 1 179 ? 27.425 11.734 -24.163 1.00 90.81 179 ILE A O 1
ATOM 1367 N N . TYR A 1 180 ? 27.199 11.727 -21.928 1.00 89.25 180 TYR A N 1
ATOM 1368 C CA . TYR A 1 180 ? 27.764 13.064 -21.727 1.00 89.25 180 TYR A CA 1
ATOM 1369 C C . TYR A 1 180 ? 29.158 13.077 -21.093 1.00 89.25 180 TYR A C 1
ATOM 1371 O O . TYR A 1 180 ? 29.886 14.046 -21.292 1.00 89.25 180 TYR A O 1
ATOM 1379 N N . LEU A 1 181 ? 29.535 12.054 -20.316 1.00 88.81 181 LEU A N 1
ATOM 1380 C CA . LEU A 1 181 ? 30.805 12.045 -19.572 1.00 88.81 181 LEU A CA 1
ATOM 1381 C C . LEU A 1 181 ? 31.877 11.160 -20.220 1.00 88.81 181 LEU A C 1
ATOM 1383 O O . LEU A 1 181 ? 33.043 11.547 -20.229 1.00 88.81 181 LEU A O 1
ATOM 1387 N N . ASN A 1 182 ? 31.505 9.991 -20.746 1.00 83.44 182 ASN A N 1
ATOM 1388 C CA . ASN A 1 182 ? 32.406 9.093 -21.473 1.00 83.44 182 ASN A CA 1
ATOM 1389 C C . ASN A 1 182 ? 31.643 8.366 -22.603 1.00 83.44 182 ASN A C 1
ATOM 1391 O O . ASN A 1 182 ? 31.094 7.291 -22.337 1.00 83.44 182 ASN A O 1
ATOM 1395 N N . PRO A 1 183 ? 31.567 8.989 -23.798 1.00 68.50 183 PRO A N 1
ATOM 1396 C CA . PRO A 1 183 ? 30.828 8.500 -24.969 1.00 68.50 183 PRO A CA 1
ATOM 1397 C C . PRO A 1 183 ? 31.166 7.070 -25.402 1.00 68.50 183 PRO A C 1
ATOM 1399 O O . PRO A 1 183 ? 32.371 6.727 -25.417 1.00 68.50 183 PRO A O 1
#

InterPro domains:
  IPR001734 Sodium/solute symporter [PF00474] (4-178)
  IPR001734 Sodium/solute symporter [PS50283] (1-183)
  IPR038377 Sodium/glucose symporter superfamily [G3DSA:1.20.1730.10] (1-183)

Organism: NCBI:txid73025

pLDDT: mean 81.81, std 12.68, range [43.59, 95.94]

Radius of gyration: 21.77 Å; chains: 1; bounding box: 59×40×55 Å